Protein AF-A0A1H1PPS8-F1 (afdb_monomer_lite)

Secondary structure (DSSP, 8-state):
---THHHHT-SB-TTT-PBPPTTS--TTT---TTEEEEE-GGG-GGG-EEEE--S-TTT-TT-SEEEHHHHHHHHHHHT-

pLDDT: mean 79.52, std 12.08, range [50.78, 90.94]

Sequence (80 aa):
MANYLDGYGKDHCSHCNKNRTPEGHDGCIGTLPNVMNACCAHGEDSVAYVQFDHKDYNSEPNKILLQGQEALAYIKNVKL

Structure (mmCIF, N/CA/C/O backbone):
data_AF-A0A1H1PPS8-F1
#
_entry.id   AF-A0A1H1PPS8-F1
#
loop_
_atom_si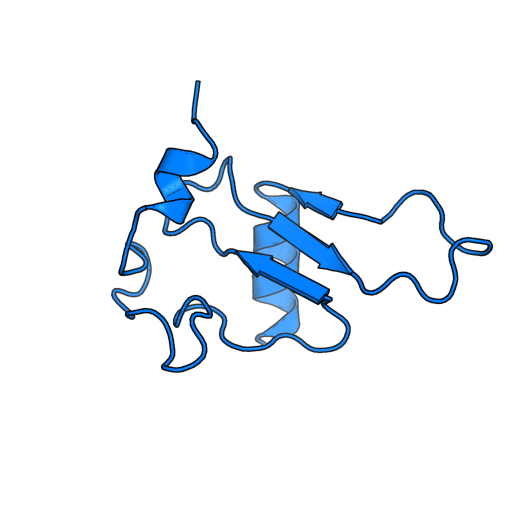te.group_PDB
_atom_site.id
_atom_site.type_symbol
_atom_site.label_atom_id
_atom_site.label_alt_id
_atom_site.label_comp_id
_atom_site.label_asym_id
_atom_site.label_entity_id
_atom_site.label_seq_id
_atom_site.pdbx_PDB_ins_code
_atom_site.Cartn_x
_atom_site.Cartn_y
_atom_site.Cartn_z
_atom_site.occupancy
_atom_site.B_iso_or_equiv
_atom_site.auth_seq_id
_atom_site.auth_comp_id
_atom_site.auth_asym_id
_atom_site.auth_atom_id
_atom_site.pdbx_PDB_model_num
ATOM 1 N N . MET A 1 1 ? 20.111 6.824 -0.342 1.00 55.34 1 MET A N 1
ATOM 2 C CA . MET A 1 1 ? 18.879 7.303 0.311 1.00 55.34 1 MET A CA 1
ATOM 3 C C . MET A 1 1 ? 17.760 7.000 -0.658 1.00 55.34 1 MET A C 1
ATOM 5 O O . MET A 1 1 ? 17.809 7.553 -1.748 1.00 55.34 1 MET A O 1
ATOM 9 N N . ALA A 1 2 ? 16.859 6.078 -0.326 1.00 58.50 2 ALA A N 1
ATOM 10 C CA . ALA A 1 2 ? 15.694 5.825 -1.166 1.00 58.50 2 ALA A CA 1
ATOM 11 C C . ALA A 1 2 ? 14.782 7.056 -1.112 1.00 58.50 2 ALA A C 1
ATOM 13 O O . ALA A 1 2 ? 14.495 7.576 -0.031 1.00 58.50 2 ALA A O 1
ATOM 14 N N . ASN A 1 3 ? 14.401 7.571 -2.272 1.00 64.31 3 ASN A N 1
ATOM 15 C CA . ASN A 1 3 ? 13.425 8.637 -2.395 1.00 64.31 3 ASN A CA 1
ATOM 16 C C . ASN A 1 3 ? 12.038 7.993 -2.497 1.00 64.31 3 ASN A C 1
ATOM 18 O O . ASN A 1 3 ? 11.868 6.993 -3.184 1.00 64.31 3 ASN A O 1
ATOM 22 N N . TYR A 1 4 ? 11.020 8.574 -1.862 1.00 58.25 4 TYR A N 1
ATOM 23 C CA . TYR A 1 4 ? 9.630 8.127 -2.016 1.00 58.25 4 TYR A CA 1
ATOM 24 C C . TYR A 1 4 ? 9.197 8.031 -3.499 1.00 58.25 4 TYR A C 1
ATOM 26 O O . TYR A 1 4 ? 8.395 7.173 -3.876 1.00 58.25 4 TYR A O 1
ATOM 34 N N . LEU A 1 5 ? 9.789 8.864 -4.364 1.00 63.22 5 LEU A N 1
ATOM 35 C CA . LEU A 1 5 ? 9.587 8.825 -5.816 1.00 63.22 5 LEU A CA 1
ATOM 36 C C . LEU A 1 5 ? 10.054 7.515 -6.478 1.00 63.22 5 LEU A C 1
ATOM 38 O O . LEU A 1 5 ? 9.497 7.142 -7.510 1.00 63.22 5 LEU A O 1
ATOM 42 N N . ASP A 1 6 ? 11.010 6.799 -5.879 1.00 68.62 6 ASP A N 1
ATOM 43 C CA . ASP A 1 6 ? 11.590 5.562 -6.425 1.00 68.62 6 ASP A CA 1
ATOM 44 C C . ASP A 1 6 ? 10.561 4.417 -6.474 1.00 68.62 6 ASP A C 1
ATOM 46 O O . ASP A 1 6 ? 10.666 3.506 -7.301 1.00 68.62 6 ASP A O 1
ATOM 50 N N . GLY A 1 7 ? 9.545 4.469 -5.606 1.00 65.06 7 GLY A N 1
ATOM 51 C CA . GLY A 1 7 ? 8.388 3.573 -5.634 1.00 65.06 7 GLY A CA 1
ATOM 52 C C . GLY A 1 7 ? 7.214 4.149 -6.430 1.00 65.06 7 GLY A C 1
ATOM 53 O O . GLY A 1 7 ? 6.616 3.444 -7.239 1.00 65.06 7 GLY A O 1
ATOM 54 N N . TYR A 1 8 ? 6.893 5.434 -6.232 1.00 67.12 8 TYR A N 1
ATOM 55 C CA . TYR A 1 8 ? 5.690 6.059 -6.800 1.00 67.12 8 TYR A CA 1
ATOM 56 C C . TYR A 1 8 ? 5.700 6.128 -8.336 1.00 67.12 8 TYR A C 1
ATOM 58 O O . TYR A 1 8 ? 4.671 5.900 -8.970 1.00 67.12 8 TYR A O 1
ATOM 66 N N . GLY A 1 9 ? 6.863 6.381 -8.947 1.00 69.94 9 GLY A N 1
ATOM 67 C CA . GLY A 1 9 ? 7.001 6.498 -10.404 1.00 69.94 9 GLY A CA 1
ATOM 68 C C . GLY A 1 9 ? 6.910 5.179 -11.182 1.00 69.94 9 GLY A C 1
ATOM 69 O O . GLY A 1 9 ? 7.089 5.189 -12.397 1.00 69.94 9 GLY A O 1
ATOM 70 N N . LYS A 1 10 ? 6.681 4.039 -10.515 1.00 76.56 10 LYS A N 1
ATOM 71 C CA . LYS A 1 10 ? 6.613 2.724 -11.163 1.00 76.56 10 LYS A CA 1
ATOM 72 C C . LYS A 1 10 ? 5.173 2.359 -11.529 1.00 76.56 10 LYS A C 1
ATOM 74 O O . LYS A 1 10 ? 4.287 2.315 -10.675 1.00 76.56 10 LYS A O 1
ATOM 79 N N . ASP A 1 11 ? 4.965 2.012 -12.798 1.00 77.69 11 ASP A N 1
ATOM 80 C CA . ASP A 1 11 ? 3.659 1.576 -13.319 1.00 77.69 11 ASP A CA 1
ATOM 81 C C . ASP A 1 11 ? 3.291 0.138 -12.912 1.00 77.69 11 ASP A C 1
ATOM 83 O O . ASP A 1 11 ? 2.115 -0.237 -12.907 1.00 77.69 11 ASP A O 1
ATOM 87 N N . HIS A 1 12 ? 4.290 -0.672 -12.543 1.00 83.56 12 HIS A N 1
ATOM 88 C CA . HIS A 1 12 ? 4.122 -2.061 -12.119 1.00 83.56 12 HIS A CA 1
ATOM 89 C C . HIS A 1 12 ? 4.939 -2.377 -10.864 1.00 83.56 12 HIS A C 1
ATOM 91 O O . HIS A 1 12 ? 5.958 -1.756 -10.569 1.00 83.56 12 HIS A O 1
ATOM 97 N N . CYS A 1 13 ? 4.476 -3.352 -10.086 1.00 84.50 13 CYS A N 1
ATOM 98 C CA . CYS A 1 13 ? 5.200 -3.854 -8.918 1.00 84.50 13 CYS A CA 1
ATOM 99 C C . CYS A 1 13 ? 6.249 -4.894 -9.343 1.00 84.50 13 CYS A C 1
ATOM 101 O O . CYS A 1 13 ? 5.881 -5.895 -9.950 1.00 84.50 13 CYS A O 1
ATOM 103 N N . SER A 1 14 ? 7.521 -4.730 -8.968 1.00 84.00 14 SER A N 1
ATOM 104 C CA . SER A 1 14 ? 8.591 -5.685 -9.320 1.00 84.00 14 SER A CA 1
ATOM 105 C C . SER A 1 14 ? 8.472 -7.054 -8.630 1.00 84.00 14 SER A C 1
ATOM 107 O O . SER A 1 14 ? 9.047 -8.028 -9.106 1.00 84.00 14 SER A O 1
ATOM 109 N N . HIS A 1 15 ? 7.710 -7.165 -7.536 1.00 81.06 15 HIS A N 1
ATOM 110 C CA . HIS A 1 15 ? 7.509 -8.444 -6.843 1.00 81.06 15 HIS A CA 1
ATOM 111 C C . HIS A 1 15 ? 6.475 -9.350 -7.509 1.00 81.06 15 HIS A C 1
ATOM 113 O O . HIS A 1 15 ? 6.615 -10.569 -7.478 1.00 81.06 15 HIS A O 1
ATOM 119 N N . CYS A 1 16 ?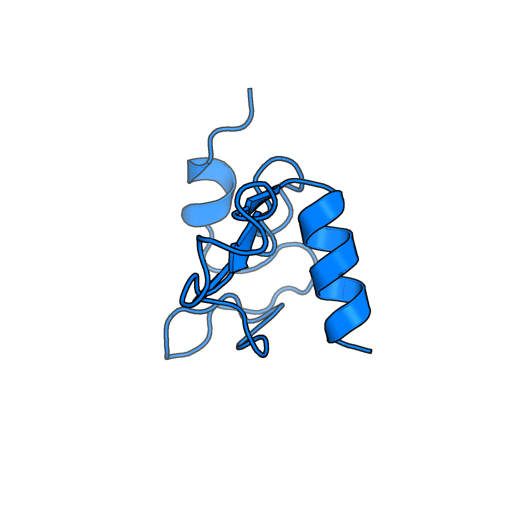 5.408 -8.775 -8.068 1.00 83.19 16 CYS A N 1
ATOM 120 C CA . CYS A 1 16 ? 4.292 -9.553 -8.618 1.00 83.19 16 CYS A CA 1
ATOM 121 C C . CYS A 1 16 ? 3.999 -9.263 -10.093 1.00 83.19 16 CYS A C 1
ATOM 123 O O . CYS A 1 16 ? 3.114 -9.898 -10.663 1.00 83.19 16 CYS A O 1
ATOM 125 N N . ASN A 1 17 ? 4.711 -8.307 -10.699 1.00 87.06 17 ASN A N 1
ATOM 126 C CA . ASN A 1 17 ? 4.568 -7.852 -12.085 1.00 87.06 17 ASN A CA 1
ATOM 127 C C . ASN A 1 17 ? 3.154 -7.387 -12.464 1.00 87.06 17 ASN A C 1
ATOM 129 O O . ASN A 1 17 ? 2.803 -7.338 -13.640 1.00 87.06 17 ASN A O 1
ATOM 133 N N . LYS A 1 18 ? 2.328 -7.034 -11.473 1.00 88.31 18 LYS A N 1
ATOM 134 C CA . LYS A 1 18 ? 1.000 -6.465 -11.708 1.00 88.31 18 LYS A CA 1
ATOM 135 C C . LYS A 1 18 ? 1.102 -4.960 -11.917 1.00 88.31 18 LYS A C 1
ATOM 137 O O . LYS A 1 18 ? 1.781 -4.271 -11.149 1.00 88.31 18 LYS A O 1
ATOM 142 N N . ASN A 1 19 ? 0.375 -4.478 -12.919 1.00 89.25 19 ASN A N 1
ATOM 143 C CA . ASN A 1 19 ? 0.153 -3.056 -13.160 1.00 89.25 19 ASN A CA 1
ATOM 144 C C . ASN A 1 19 ? -0.781 -2.466 -12.100 1.00 89.25 19 ASN A C 1
ATOM 146 O O . ASN A 1 19 ? -1.467 -3.204 -11.386 1.00 89.25 19 ASN A O 1
ATOM 150 N N . ARG A 1 20 ? -0.832 -1.135 -12.016 1.00 86.44 20 ARG A N 1
ATOM 151 C CA . ARG A 1 20 ? -1.872 -0.438 -11.248 1.00 86.44 20 ARG A CA 1
ATOM 152 C C . ARG A 1 20 ? -3.283 -0.849 -11.708 1.00 86.44 20 ARG A C 1
ATOM 154 O O . ARG A 1 20 ? -3.487 -1.195 -12.873 1.00 86.44 20 ARG A O 1
ATOM 161 N N . THR A 1 21 ? -4.248 -0.840 -10.790 1.00 88.44 21 THR A N 1
ATOM 162 C CA . THR A 1 21 ? -5.669 -1.028 -11.117 1.00 88.44 21 THR A CA 1
ATOM 163 C C . THR A 1 21 ? -6.189 0.183 -11.909 1.00 88.44 21 THR A C 1
ATOM 165 O O . THR A 1 21 ? -5.540 1.233 -11.892 1.00 88.44 21 THR A O 1
ATOM 168 N N . PRO A 1 22 ? -7.344 0.092 -12.600 1.00 88.19 22 PRO A N 1
ATOM 169 C CA . PRO A 1 22 ? -7.941 1.238 -13.296 1.00 88.19 22 PRO A CA 1
ATOM 170 C C . PRO A 1 22 ? -8.183 2.458 -12.395 1.00 88.19 22 PRO A C 1
ATOM 172 O O . PRO A 1 22 ? -8.157 3.591 -12.864 1.00 88.19 22 PRO A O 1
ATOM 175 N N . GLU A 1 23 ? -8.377 2.229 -11.097 1.00 85.81 23 GLU A N 1
ATOM 176 C CA . GLU A 1 23 ? -8.560 3.254 -10.065 1.00 85.81 23 GLU A CA 1
ATOM 177 C C . GLU A 1 23 ? -7.228 3.870 -9.586 1.00 85.81 23 GLU A C 1
ATOM 179 O O . GLU A 1 23 ? -7.227 4.802 -8.786 1.00 85.81 23 GLU A O 1
ATOM 184 N N . GLY A 1 24 ? -6.085 3.365 -10.066 1.00 83.31 24 GLY A N 1
ATOM 185 C CA . GLY A 1 24 ? -4.741 3.858 -9.750 1.00 83.31 24 GLY A CA 1
ATOM 186 C C . GLY A 1 24 ? -4.047 3.168 -8.568 1.00 83.31 24 GLY A C 1
ATOM 187 O O . GLY A 1 24 ? -2.893 3.489 -8.270 1.00 83.31 24 GLY A O 1
ATOM 188 N N . HIS A 1 25 ? -4.696 2.200 -7.915 1.00 87.81 25 HIS A N 1
ATOM 189 C CA . HIS A 1 25 ? -4.110 1.445 -6.802 1.00 87.81 25 HIS A CA 1
ATOM 190 C C . HIS A 1 25 ? -3.019 0.490 -7.283 1.00 87.81 25 HIS A C 1
ATOM 192 O O . HIS A 1 25 ? -3.072 -0.002 -8.408 1.00 87.81 25 HIS A O 1
ATOM 198 N N . ASP A 1 26 ? -2.046 0.151 -6.440 1.00 85.81 26 ASP A N 1
ATOM 199 C CA . ASP A 1 26 ? -1.049 -0.844 -6.828 1.00 85.81 26 ASP A CA 1
ATOM 200 C C . ASP A 1 26 ? -1.735 -2.211 -7.010 1.00 85.81 26 ASP A C 1
ATOM 202 O O . ASP A 1 26 ? -2.325 -2.748 -6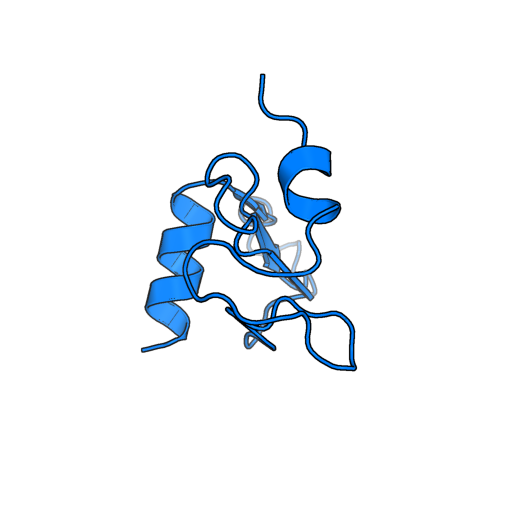.069 1.00 85.81 26 ASP A O 1
ATOM 206 N N . GLY A 1 27 ? -1.628 -2.843 -8.185 1.00 85.88 27 GLY A N 1
ATOM 207 C CA . GLY A 1 27 ? -2.312 -4.120 -8.449 1.00 85.88 27 GLY A CA 1
ATOM 208 C C . GLY A 1 27 ? -1.847 -5.290 -7.573 1.00 85.88 27 GLY A C 1
ATOM 209 O O . GLY A 1 27 ? -2.533 -6.311 -7.487 1.00 85.88 27 GLY A O 1
ATOM 210 N N . CYS A 1 28 ? -0.700 -5.152 -6.893 1.00 86.75 28 CYS A N 1
ATOM 211 C CA . CYS A 1 28 ? -0.241 -6.068 -5.843 1.00 86.75 28 CYS A CA 1
ATOM 212 C C . CYS A 1 28 ? -1.244 -6.119 -4.682 1.00 86.75 28 CYS A C 1
ATOM 214 O O . CYS A 1 28 ? -1.588 -7.206 -4.204 1.00 86.75 28 CYS A O 1
ATOM 216 N N . ILE A 1 29 ? -1.733 -4.955 -4.242 1.00 89.00 29 ILE A N 1
ATOM 217 C CA . ILE A 1 29 ? -2.533 -4.804 -3.027 1.00 89.00 29 ILE A CA 1
ATOM 218 C C . ILE A 1 29 ? -4.003 -4.483 -3.306 1.00 89.00 29 ILE A C 1
ATOM 220 O O . ILE A 1 29 ? -4.858 -5.041 -2.627 1.00 89.00 29 ILE A O 1
ATOM 224 N N . GLY A 1 30 ? -4.324 -3.733 -4.359 1.00 87.38 30 GLY A N 1
ATOM 225 C CA . GLY A 1 30 ? -5.691 -3.281 -4.612 1.00 87.38 30 GLY A CA 1
ATOM 226 C C . GLY A 1 30 ? -6.214 -2.465 -3.428 1.00 87.38 30 GLY A C 1
ATOM 227 O O . GLY A 1 30 ? -5.503 -1.611 -2.905 1.00 87.38 30 GLY A O 1
ATOM 228 N N . THR A 1 31 ? -7.435 -2.756 -2.983 1.00 87.94 31 THR A N 1
ATOM 229 C CA . THR A 1 31 ? -8.061 -2.095 -1.829 1.00 87.94 31 THR A CA 1
ATOM 230 C C . THR A 1 31 ? -7.844 -2.900 -0.545 1.00 87.94 31 THR A C 1
ATOM 232 O O . THR A 1 31 ? -7.986 -4.123 -0.544 1.00 87.94 31 THR A O 1
ATOM 235 N N . LEU A 1 32 ? -7.536 -2.211 0.557 1.00 86.12 32 LEU A N 1
ATOM 236 C CA . LEU A 1 32 ? -7.421 -2.795 1.897 1.00 86.12 32 LEU A CA 1
ATOM 237 C C . LEU A 1 32 ? -8.549 -2.263 2.802 1.00 86.12 32 LEU A C 1
ATOM 239 O O . LEU A 1 32 ? -8.873 -1.076 2.725 1.00 86.12 32 LEU A O 1
ATOM 243 N N . PRO A 1 33 ? -9.160 -3.101 3.659 1.00 82.12 33 PRO A N 1
ATOM 244 C CA . PRO A 1 33 ? -10.199 -2.656 4.584 1.00 82.12 33 PRO A CA 1
ATOM 245 C C . PRO A 1 33 ? -9.623 -1.736 5.667 1.00 82.12 33 PRO A C 1
ATOM 247 O O . PRO A 1 33 ? -8.530 -1.978 6.171 1.00 82.12 33 PRO A O 1
ATOM 250 N N . ASN A 1 34 ? -10.387 -0.714 6.065 1.00 77.62 34 ASN A N 1
ATOM 251 C CA . ASN A 1 34 ? -10.028 0.257 7.114 1.00 77.62 34 ASN A CA 1
ATOM 252 C C . ASN A 1 34 ? -8.734 1.055 6.851 1.00 77.62 34 ASN A C 1
ATOM 254 O O . ASN A 1 34 ? -8.205 1.693 7.757 1.00 77.62 34 ASN A O 1
ATOM 258 N N . VAL A 1 35 ? -8.235 1.044 5.616 1.00 86.69 35 VAL A N 1
ATOM 259 C CA . VAL A 1 35 ? -7.039 1.768 5.183 1.00 86.69 35 VAL A CA 1
ATOM 260 C C . VAL A 1 35 ? -7.469 2.929 4.295 1.00 86.69 35 VAL A C 1
ATOM 262 O O . VAL A 1 35 ? -8.256 2.749 3.370 1.00 86.69 35 VAL A O 1
ATOM 265 N N . MET A 1 36 ? -6.932 4.117 4.567 1.00 87.12 36 MET A N 1
ATOM 266 C CA . MET A 1 36 ? -7.155 5.304 3.745 1.00 87.12 36 MET A CA 1
ATOM 267 C C . MET A 1 36 ? -6.260 5.285 2.506 1.00 87.12 36 MET A C 1
ATOM 269 O O . MET A 1 36 ? -6.745 5.495 1.401 1.00 87.12 36 MET A O 1
ATOM 273 N N . ASN A 1 37 ? -4.963 5.005 2.683 1.00 87.62 37 ASN A N 1
ATOM 274 C CA . ASN A 1 37 ? -3.986 4.902 1.598 1.00 87.62 37 ASN A CA 1
ATOM 275 C C . ASN A 1 37 ? -2.974 3.790 1.896 1.00 87.62 37 ASN A C 1
ATOM 277 O O . ASN A 1 37 ? -2.588 3.599 3.045 1.00 87.62 37 ASN A O 1
ATOM 281 N N . ALA A 1 38 ? -2.475 3.097 0.877 1.00 89.81 38 ALA A N 1
ATOM 282 C CA . ALA A 1 38 ? -1.361 2.164 1.034 1.00 89.81 38 ALA A CA 1
ATOM 283 C C . ALA A 1 38 ? -0.565 2.026 -0.263 1.00 89.81 38 ALA A C 1
ATOM 285 O O . ALA A 1 38 ? -1.112 2.204 -1.350 1.00 89.81 38 ALA A O 1
ATOM 286 N N . CYS A 1 39 ? 0.710 1.666 -0.127 1.00 89.75 39 CYS A N 1
ATOM 287 C CA . CYS A 1 39 ? 1.597 1.342 -1.238 1.00 89.75 39 CYS A CA 1
ATOM 288 C C . CYS A 1 39 ? 2.499 0.169 -0.848 1.00 89.75 39 CYS A C 1
ATOM 290 O O . CYS A 1 39 ? 3.134 0.191 0.211 1.00 89.75 39 CYS A O 1
ATOM 292 N N . CYS A 1 40 ? 2.604 -0.835 -1.724 1.00 88.19 40 CYS A N 1
ATOM 293 C CA . CYS A 1 40 ? 3.533 -1.961 -1.546 1.00 88.19 40 CYS A CA 1
ATOM 294 C C . CYS A 1 40 ? 4.975 -1.600 -1.954 1.00 88.19 40 CYS A C 1
ATOM 296 O O . CYS A 1 40 ? 5.817 -2.480 -2.121 1.00 88.19 40 CYS A O 1
ATOM 298 N N . ALA A 1 41 ? 5.237 -0.306 -2.171 1.00 85.38 41 ALA A N 1
ATOM 299 C CA . ALA A 1 41 ? 6.508 0.292 -2.569 1.00 85.38 41 ALA A CA 1
ATOM 300 C C . ALA A 1 41 ? 7.041 -0.107 -3.951 1.00 85.38 41 ALA A C 1
ATOM 302 O O . ALA A 1 41 ? 8.135 0.303 -4.335 1.00 85.38 41 ALA A O 1
ATOM 303 N N . HIS A 1 42 ? 6.297 -0.928 -4.699 1.00 83.94 42 HIS A N 1
ATOM 304 C CA . HIS A 1 42 ? 6.721 -1.463 -5.996 1.00 83.94 42 HIS A CA 1
ATOM 305 C C . HIS A 1 42 ? 8.140 -2.074 -5.958 1.00 83.94 42 HIS A C 1
ATOM 307 O O . HIS A 1 42 ? 8.930 -1.922 -6.896 1.00 83.94 42 HIS A O 1
ATOM 313 N N . GLY A 1 43 ? 8.441 -2.750 -4.843 1.00 79.44 43 GLY A N 1
ATOM 314 C CA . GLY A 1 43 ? 9.699 -3.434 -4.543 1.00 79.44 43 GLY A CA 1
ATOM 315 C C . GLY A 1 43 ? 10.885 -2.563 -4.153 1.00 79.44 43 GLY A C 1
ATOM 316 O O . GLY A 1 43 ? 12.02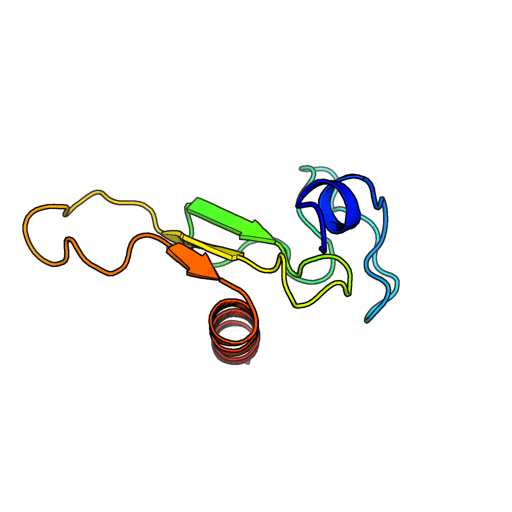5 -2.985 -4.317 1.00 79.44 43 GLY A O 1
ATOM 317 N N . GLU A 1 44 ? 10.621 -1.362 -3.643 1.00 85.19 44 GLU A N 1
ATOM 318 C CA . GLU A 1 44 ? 11.558 -0.615 -2.802 1.00 85.19 44 GLU A CA 1
ATOM 319 C C . GLU A 1 44 ? 11.030 -0.597 -1.362 1.00 85.19 44 GLU A C 1
ATOM 321 O O . GLU A 1 44 ? 10.410 0.369 -0.934 1.00 85.19 44 GLU A O 1
ATOM 326 N N . ASP A 1 45 ? 11.219 -1.687 -0.617 1.00 86.56 45 ASP A N 1
ATOM 327 C CA . ASP A 1 45 ? 10.598 -1.906 0.698 1.00 86.56 45 ASP A CA 1
ATOM 328 C C . ASP A 1 45 ? 10.692 -0.704 1.645 1.00 86.56 45 ASP A C 1
ATOM 330 O O . ASP A 1 45 ? 9.773 -0.473 2.424 1.00 86.56 45 ASP A O 1
ATOM 334 N N . SER A 1 46 ? 11.774 0.076 1.575 1.00 84.50 46 SER A N 1
ATOM 335 C CA . SER A 1 46 ? 12.009 1.234 2.439 1.00 84.50 46 SER A CA 1
ATOM 336 C C . SER A 1 46 ? 10.961 2.349 2.313 1.00 84.50 46 SER A C 1
ATOM 338 O O . SER A 1 46 ? 10.811 3.135 3.249 1.00 84.50 46 SER A O 1
ATOM 340 N N . VAL A 1 47 ? 10.207 2.400 1.208 1.00 85.81 47 VAL A N 1
ATOM 341 C CA . VAL A 1 47 ? 9.151 3.403 0.969 1.00 85.81 47 VAL A CA 1
ATOM 342 C C . VAL A 1 47 ? 7.733 2.824 1.035 1.00 85.81 47 VAL A C 1
ATOM 344 O O . VAL A 1 47 ? 6.769 3.520 0.714 1.00 85.81 47 VAL A O 1
ATOM 347 N N . ALA A 1 48 ? 7.581 1.568 1.472 1.00 90.62 48 ALA A N 1
ATOM 348 C CA . ALA A 1 48 ? 6.271 0.969 1.728 1.00 90.62 48 ALA A CA 1
ATOM 349 C C . ALA A 1 48 ? 5.530 1.757 2.805 1.00 90.62 48 ALA A C 1
ATOM 351 O O . ALA A 1 48 ? 6.148 2.218 3.768 1.00 90.62 48 ALA A O 1
ATOM 352 N N . TYR A 1 49 ? 4.210 1.884 2.677 1.00 90.94 49 TYR A N 1
ATOM 353 C CA . TYR A 1 49 ? 3.411 2.524 3.715 1.00 90.94 49 TYR A CA 1
ATOM 354 C C . TYR A 1 49 ? 1.965 2.032 3.762 1.00 90.94 49 TYR A C 1
ATOM 356 O O . TYR A 1 49 ? 1.405 1.586 2.759 1.00 90.94 49 TYR A O 1
ATOM 364 N N . VAL A 1 50 ? 1.354 2.164 4.940 1.00 90.12 50 VAL A N 1
ATOM 365 C CA . VAL A 1 50 ? -0.087 2.002 5.172 1.00 90.12 50 VAL A CA 1
ATOM 366 C C . VAL A 1 50 ? -0.555 3.149 6.053 1.00 90.12 50 VAL A C 1
ATOM 368 O O . VAL A 1 50 ? -0.023 3.351 7.140 1.00 90.12 50 VAL A O 1
ATOM 371 N N . GLN A 1 51 ? -1.548 3.891 5.583 1.00 87.75 51 GLN A N 1
ATOM 372 C CA . GLN A 1 51 ? -2.169 5.006 6.281 1.00 87.75 51 GLN A CA 1
ATOM 373 C C . GLN A 1 51 ? -3.628 4.664 6.583 1.00 87.75 51 GLN A C 1
ATOM 375 O O . GLN A 1 51 ? -4.382 4.307 5.677 1.00 87.75 51 GLN A O 1
ATOM 380 N N . PHE A 1 52 ? -4.036 4.794 7.840 1.00 85.56 52 PHE A N 1
ATOM 381 C CA . PHE A 1 52 ? -5.393 4.470 8.290 1.00 85.56 52 PHE A CA 1
ATOM 382 C C . PHE A 1 52 ? -6.331 5.686 8.217 1.00 85.56 52 PHE A C 1
ATOM 384 O O . PHE A 1 52 ? -5.870 6.828 8.197 1.00 85.56 52 PHE A O 1
ATOM 391 N N . ASP A 1 53 ? -7.646 5.448 8.137 1.00 73.75 53 ASP A N 1
ATOM 392 C CA . ASP A 1 53 ? -8.663 6.512 8.218 1.00 73.75 53 ASP A CA 1
ATOM 393 C C . ASP A 1 53 ? -8.880 6.913 9.692 1.00 73.75 53 ASP A C 1
ATOM 395 O O . ASP A 1 53 ? -9.321 6.111 10.517 1.00 73.75 53 ASP A O 1
ATOM 399 N N . HIS A 1 54 ? -8.539 8.156 10.039 1.00 65.69 54 HIS A N 1
ATOM 400 C CA . HIS A 1 54 ? -8.495 8.667 11.416 1.00 65.69 54 HIS A CA 1
ATOM 401 C C . HIS A 1 54 ? -9.793 9.341 11.856 1.00 65.69 54 HIS A C 1
ATOM 403 O O . HIS A 1 54 ? -9.819 10.540 12.135 1.00 65.69 54 HIS A O 1
ATOM 409 N N . LYS A 1 55 ? -10.879 8.576 11.990 1.00 57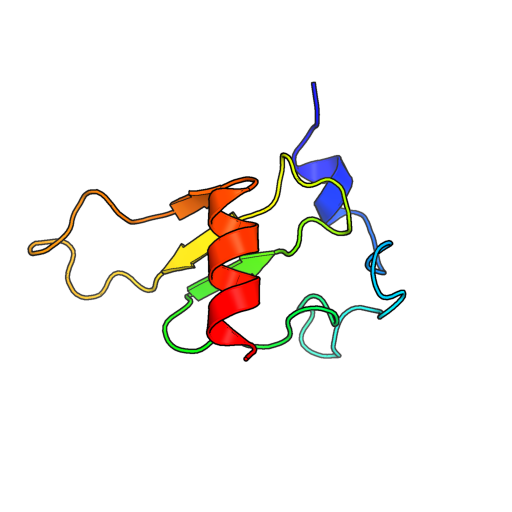.94 55 LYS A N 1
ATOM 410 C CA . LYS A 1 55 ? -12.114 9.118 12.589 1.00 57.94 55 LYS A CA 1
ATOM 411 C C . LYS A 1 55 ? -12.056 9.258 14.117 1.00 57.94 55 LYS A C 1
ATOM 413 O O . LYS A 1 55 ? -12.765 10.102 14.649 1.00 57.94 55 LYS A O 1
ATOM 418 N N . ASP A 1 56 ? -11.171 8.528 14.801 1.00 53.59 56 ASP A N 1
ATOM 419 C CA . ASP A 1 56 ? -11.057 8.516 16.272 1.00 53.59 56 ASP A CA 1
ATOM 420 C C . ASP A 1 56 ? -9.645 8.904 16.768 1.00 53.59 56 ASP A C 1
ATOM 422 O O . ASP A 1 56 ? -8.939 8.164 17.447 1.00 53.59 56 ASP A O 1
ATOM 426 N N . TYR A 1 57 ? -9.206 10.119 16.425 1.00 50.78 57 TYR A N 1
ATOM 427 C CA . TYR A 1 57 ? -7.922 10.697 16.866 1.00 50.78 57 TYR A CA 1
ATOM 428 C C . TYR A 1 57 ? -7.710 10.665 18.395 1.00 50.78 57 TYR A C 1
ATOM 430 O O . TYR A 1 57 ? -6.581 10.544 18.867 1.00 50.78 57 TYR A O 1
ATOM 438 N N . ASN A 1 58 ? -8.789 10.757 19.176 1.00 53.78 58 ASN A N 1
ATOM 439 C CA . ASN A 1 58 ? -8.701 10.867 20.631 1.00 53.78 58 ASN A CA 1
ATOM 440 C C . ASN A 1 58 ? -8.356 9.543 21.335 1.00 53.78 58 ASN A C 1
ATOM 442 O O . ASN A 1 58 ? -7.929 9.588 22.487 1.00 53.78 58 ASN A O 1
ATOM 446 N N . SER A 1 59 ? -8.537 8.385 20.688 1.00 59.03 59 SER A N 1
ATOM 447 C CA . SER A 1 59 ? -8.286 7.080 21.315 1.00 59.03 59 SER A CA 1
ATOM 448 C C . SER A 1 59 ? -6.907 6.502 20.994 1.00 59.03 59 SER A C 1
ATOM 450 O O . SER A 1 59 ? -6.317 5.863 21.862 1.00 59.03 59 SER A O 1
ATOM 452 N N . GLU A 1 60 ? -6.360 6.735 19.791 1.00 56.91 60 GLU A N 1
ATOM 453 C CA . GLU A 1 60 ? -5.078 6.147 19.357 1.00 56.91 60 GLU A CA 1
ATOM 454 C C . GLU A 1 60 ? -4.218 7.104 18.497 1.00 56.91 60 GLU A C 1
ATOM 456 O O . GLU A 1 60 ? -4.002 6.867 17.305 1.00 56.91 60 GLU A O 1
ATOM 461 N N . PRO A 1 61 ? -3.653 8.178 19.084 1.00 58.25 61 PRO A N 1
ATOM 462 C CA . PRO A 1 61 ? -2.902 9.201 18.344 1.00 58.25 61 PRO A CA 1
ATOM 463 C C . PRO A 1 61 ? -1.590 8.706 17.700 1.00 58.25 61 PRO A C 1
ATOM 465 O O . PRO A 1 61 ? -1.029 9.389 16.848 1.00 58.25 61 PRO A O 1
ATOM 468 N N . ASN A 1 62 ? -1.091 7.522 18.079 1.00 58.53 62 ASN A N 1
ATOM 469 C CA . ASN A 1 62 ? 0.261 7.057 17.738 1.00 58.53 62 ASN A CA 1
ATOM 470 C C . ASN A 1 62 ? 0.343 6.047 16.573 1.00 58.53 62 ASN A C 1
ATOM 472 O O . ASN A 1 62 ? 1.426 5.526 16.323 1.00 58.53 62 ASN A O 1
ATOM 476 N N . LYS A 1 63 ? -0.750 5.736 15.860 1.00 62.47 63 LYS A N 1
ATOM 477 C CA . LYS A 1 63 ? -0.749 4.715 14.783 1.00 62.47 63 LYS A CA 1
ATOM 478 C C . LYS A 1 63 ? -1.308 5.223 13.453 1.00 62.47 63 LYS A C 1
ATOM 480 O O . LYS A 1 63 ? -2.197 4.616 12.868 1.00 62.47 63 LYS A O 1
ATOM 485 N N . ILE A 1 64 ? -0.771 6.348 12.981 1.00 78.56 64 ILE A N 1
ATOM 486 C CA . ILE A 1 64 ? -1.263 7.015 11.764 1.00 78.56 64 ILE A CA 1
ATOM 487 C C . ILE A 1 64 ? -0.709 6.424 10.472 1.00 78.56 64 ILE A C 1
ATOM 489 O O . ILE A 1 64 ? -1.374 6.408 9.433 1.00 78.56 64 ILE A O 1
ATOM 493 N N . LEU A 1 65 ? 0.519 5.927 10.541 1.00 86.31 65 LEU A N 1
ATOM 494 C CA . LEU A 1 65 ? 1.278 5.521 9.379 1.00 86.31 65 LEU A CA 1
ATOM 495 C C . LEU A 1 65 ? 2.203 4.375 9.770 1.00 86.31 65 LEU A C 1
ATOM 497 O O . LEU A 1 65 ? 3.059 4.543 10.634 1.00 86.31 65 LEU A O 1
ATOM 501 N N . LEU A 1 66 ? 2.048 3.233 9.111 1.00 89.19 66 LEU A N 1
ATOM 502 C CA . LEU A 1 66 ? 3.070 2.191 9.091 1.00 89.19 66 LEU A CA 1
ATOM 503 C C . LEU A 1 66 ? 3.981 2.471 7.907 1.00 89.19 66 LEU A C 1
ATOM 505 O O . LEU A 1 66 ? 3.494 2.868 6.846 1.00 89.19 66 LEU A O 1
ATOM 509 N N . GLN A 1 67 ? 5.280 2.240 8.067 1.00 90.06 67 GLN A N 1
ATOM 510 C CA . GLN A 1 67 ? 6.255 2.391 6.989 1.00 90.06 67 GLN A CA 1
ATOM 511 C C . GLN A 1 67 ? 7.156 1.164 6.885 1.00 90.06 67 GLN A C 1
ATOM 513 O O . GLN A 1 67 ? 7.301 0.381 7.827 1.00 90.06 67 GLN A O 1
ATOM 518 N N . GLY A 1 68 ? 7.782 0.997 5.726 1.00 89.75 68 GLY A N 1
ATOM 519 C CA . GLY A 1 68 ? 8.804 -0.013 5.521 1.00 89.75 68 GLY A CA 1
ATOM 520 C C . GLY A 1 68 ? 8.301 -1.439 5.752 1.00 89.75 68 GLY A C 1
ATOM 521 O O . GLY A 1 68 ? 7.199 -1.825 5.357 1.00 89.75 68 GLY A O 1
ATOM 522 N N . GLN A 1 69 ? 9.108 -2.221 6.467 1.00 90.19 69 GLN A N 1
ATOM 523 C CA . GLN A 1 69 ? 8.801 -3.615 6.793 1.00 90.19 69 GLN A CA 1
ATOM 524 C C . GLN A 1 69 ? 7.516 -3.778 7.620 1.00 90.19 69 GLN A C 1
ATOM 526 O O . GLN A 1 69 ? 6.818 -4.777 7.465 1.00 90.19 69 GLN A O 1
ATOM 531 N N . GLU A 1 70 ? 7.162 -2.803 8.461 1.00 90.50 70 GLU A N 1
ATOM 532 C CA . GLU A 1 70 ? 5.929 -2.863 9.253 1.00 90.50 70 GLU A CA 1
ATOM 533 C C . GLU A 1 70 ? 4.684 -2.735 8.363 1.00 90.50 70 GLU A C 1
ATOM 535 O O . GLU A 1 70 ? 3.729 -3.503 8.505 1.00 90.50 70 GLU A O 1
ATOM 540 N N . ALA A 1 71 ? 4.728 -1.836 7.376 1.00 90.50 71 ALA A N 1
ATOM 541 C CA . ALA A 1 71 ? 3.682 -1.712 6.364 1.00 90.50 71 ALA A CA 1
ATOM 542 C C . ALA A 1 71 ? 3.533 -3.003 5.545 1.00 90.50 71 ALA A C 1
ATOM 544 O O . ALA A 1 71 ? 2.420 -3.496 5.353 1.00 90.50 71 ALA A O 1
ATOM 545 N N . LEU A 1 72 ? 4.651 -3.592 5.107 1.00 89.94 72 LEU A N 1
ATOM 546 C CA . LEU A 1 72 ? 4.646 -4.849 4.354 1.00 89.94 72 LEU A CA 1
ATOM 547 C C . LEU A 1 72 ? 4.086 -6.015 5.17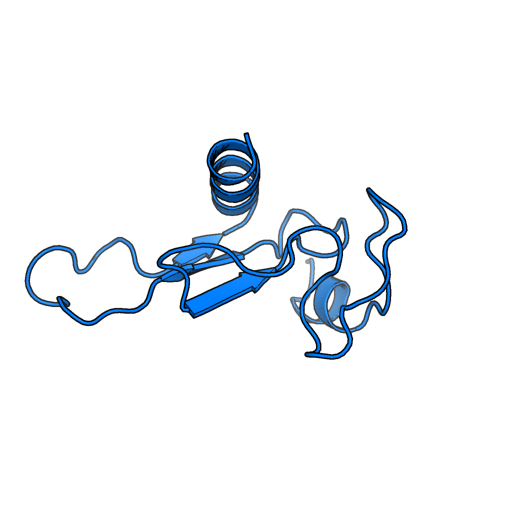7 1.00 89.94 72 LEU A C 1
ATOM 549 O O . LEU A 1 72 ? 3.300 -6.813 4.661 1.00 89.94 72 LEU A O 1
ATOM 553 N N . ALA A 1 73 ? 4.444 -6.097 6.460 1.00 90.69 73 ALA A N 1
ATOM 554 C CA . ALA A 1 73 ? 3.915 -7.105 7.371 1.00 90.69 73 ALA A CA 1
ATOM 555 C C . ALA A 1 73 ? 2.394 -6.969 7.539 1.00 90.69 73 ALA A C 1
ATOM 557 O O . ALA A 1 73 ? 1.678 -7.966 7.436 1.00 90.69 73 ALA A O 1
ATOM 558 N N . TYR A 1 74 ? 1.888 -5.745 7.725 1.00 90.19 74 TYR A N 1
ATOM 559 C CA . TYR A 1 74 ? 0.449 -5.484 7.787 1.00 90.19 74 TYR A CA 1
ATOM 560 C C . TYR A 1 74 ? -0.263 -5.924 6.502 1.00 90.19 74 TYR A C 1
ATOM 562 O O . TYR A 1 74 ? -1.209 -6.709 6.556 1.00 90.19 74 TYR A O 1
ATOM 570 N N . ILE A 1 75 ? 0.230 -5.480 5.340 1.00 88.94 75 ILE A N 1
ATOM 571 C CA . ILE A 1 75 ? -0.334 -5.817 4.024 1.00 88.94 75 ILE A CA 1
ATOM 572 C C . ILE A 1 75 ? -0.411 -7.334 3.835 1.00 88.94 75 ILE A C 1
ATOM 574 O O . ILE A 1 75 ? -1.430 -7.853 3.379 1.00 88.94 75 ILE A O 1
ATOM 578 N N . LYS A 1 76 ? 0.661 -8.052 4.191 1.00 88.38 76 LYS A N 1
ATOM 579 C CA . LYS A 1 76 ? 0.717 -9.510 4.075 1.00 88.38 76 LYS A CA 1
ATOM 580 C C . LYS A 1 76 ? -0.311 -10.190 4.978 1.00 88.38 76 LYS A C 1
ATOM 582 O O . LYS A 1 76 ? -0.941 -11.142 4.537 1.00 88.38 76 LYS A O 1
ATOM 587 N N . ASN A 1 77 ? -0.492 -9.702 6.203 1.00 87.25 77 ASN A N 1
ATOM 588 C CA . ASN A 1 77 ? -1.425 -10.290 7.164 1.00 87.25 77 ASN A CA 1
ATOM 589 C C . ASN A 1 77 ? -2.896 -10.048 6.803 1.00 87.25 77 ASN A C 1
ATOM 591 O O . ASN A 1 77 ? -3.717 -10.919 7.047 1.00 87.25 77 ASN A O 1
ATOM 595 N N . VAL A 1 78 ? -3.234 -8.897 6.217 1.00 83.25 78 VAL A N 1
ATOM 596 C CA . VAL A 1 78 ? -4.627 -8.556 5.856 1.00 83.25 78 VAL A CA 1
ATOM 597 C C . VAL A 1 78 ? -5.070 -9.193 4.532 1.00 83.25 78 VAL A C 1
ATOM 599 O O . VAL A 1 78 ? -6.259 -9.243 4.231 1.00 83.25 78 VAL A O 1
ATOM 602 N N . LYS A 1 79 ? -4.124 -9.685 3.725 1.00 73.94 79 LYS A N 1
ATOM 603 C CA . LYS A 1 79 ? -4.399 -10.384 2.461 1.00 73.94 79 LYS A CA 1
ATOM 604 C C . LYS A 1 79 ? -4.496 -11.910 2.566 1.00 73.94 79 LYS A C 1
ATOM 606 O O . LYS A 1 79 ? -4.753 -12.542 1.539 1.00 73.94 79 LYS A O 1
ATOM 611 N N . LEU A 1 80 ? -4.253 -12.480 3.746 1.00 54.28 80 LEU A N 1
ATOM 612 C CA . LEU A 1 80 ? -4.466 -13.900 4.055 1.00 54.28 80 LEU A CA 1
ATOM 613 C C . LEU A 1 80 ? -5.884 -14.112 4.589 1.00 54.28 80 LEU A C 1
ATOM 615 O O . LEU A 1 80 ? -6.469 -15.156 4.231 1.00 54.28 80 LEU A O 1
#

Foldseek 3Di:
DDDLCQQLVDQAQPVPRDGADPVRHHPVQPDFPQWPDWGCSSPPQQNGKTAGDPPDCPPPVDPGMDGGPRNVVVSVVRVD

Radius of gyration: 12.73 Å; chains: 1; bounding box: 31×25×35 Å